Protein AF-A0A2V9C978-F1 (afdb_monomer_lite)

Radius of gyration: 11.57 Å; chains: 1; bounding box: 22×28×28 Å

Structure (mmCIF, N/CA/C/O backbone):
data_AF-A0A2V9C978-F1
#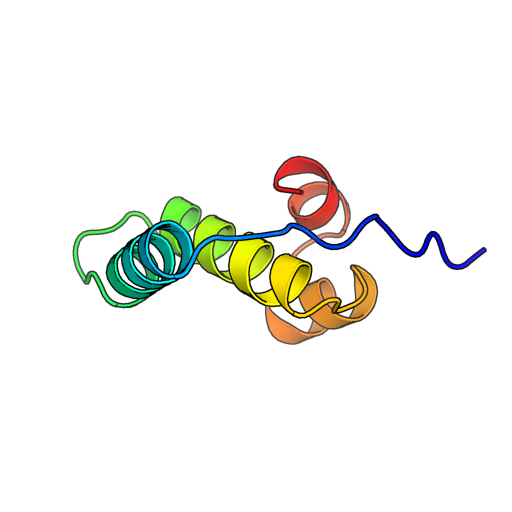
_entry.id   AF-A0A2V9C978-F1
#
loop_
_atom_site.group_PDB
_atom_site.id
_atom_site.type_symbol
_atom_site.label_atom_id
_atom_site.label_alt_id
_atom_site.label_comp_id
_atom_site.label_asym_id
_atom_site.label_entity_id
_atom_site.label_seq_id
_atom_site.pdbx_PDB_ins_code
_atom_site.Cartn_x
_atom_site.Cartn_y
_atom_site.Cartn_z
_atom_site.occupancy
_atom_site.B_iso_or_equiv
_atom_site.auth_seq_id
_atom_site.auth_comp_id
_atom_site.auth_asym_id
_atom_site.auth_atom_id
_atom_site.pdbx_PDB_model_num
ATOM 1 N N . MET A 1 1 ? -0.558 -15.092 -19.996 1.00 41.38 1 MET A N 1
ATOM 2 C CA . MET A 1 1 ? -1.545 -15.570 -19.000 1.00 41.38 1 MET A CA 1
ATOM 3 C C . MET A 1 1 ? -1.734 -14.513 -17.913 1.00 41.38 1 MET A C 1
ATOM 5 O O . MET A 1 1 ? -0.873 -14.368 -17.050 1.00 41.38 1 MET A O 1
ATOM 9 N N . SER A 1 2 ? -2.806 -13.715 -17.975 1.00 48.16 2 SER A N 1
ATOM 10 C CA . SER A 1 2 ? -3.103 -12.689 -16.963 1.00 48.16 2 SER A CA 1
ATOM 11 C C . SER A 1 2 ? -3.558 -13.347 -15.663 1.00 48.16 2 SER A C 1
ATOM 13 O O . SER A 1 2 ? -4.734 -13.655 -15.487 1.00 48.16 2 SER A O 1
ATOM 15 N N . ARG A 1 3 ? -2.624 -13.553 -14.729 1.00 56.03 3 ARG A N 1
ATOM 16 C CA . ARG A 1 3 ? -2.944 -13.933 -13.351 1.00 56.03 3 ARG A CA 1
ATOM 17 C C . ARG A 1 3 ? -3.644 -12.740 -12.694 1.00 56.03 3 ARG A C 1
ATOM 19 O O . ARG A 1 3 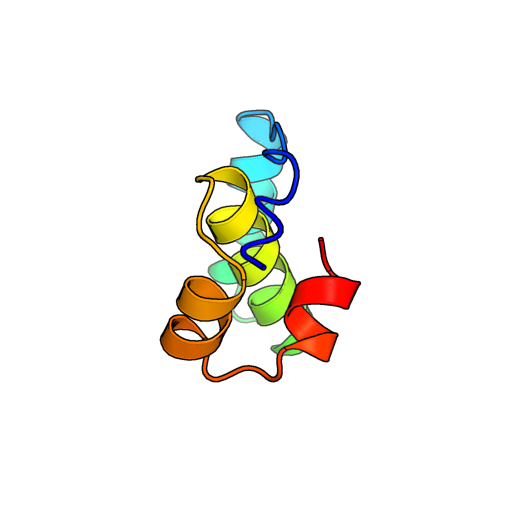? -2.989 -11.848 -12.160 1.00 56.03 3 ARG A O 1
ATOM 26 N N . ARG A 1 4 ? -4.977 -12.688 -12.800 1.00 55.31 4 ARG A N 1
ATOM 27 C CA . ARG A 1 4 ? -5.816 -11.796 -11.990 1.00 55.31 4 ARG A CA 1
ATOM 28 C C . ARG A 1 4 ? -5.640 -12.240 -10.556 1.00 55.31 4 ARG A C 1
ATOM 30 O O . ARG A 1 4 ? -6.158 -13.267 -10.135 1.00 55.31 4 ARG A O 1
ATOM 37 N N . ALA A 1 5 ? -4.798 -11.519 -9.852 1.00 59.53 5 ALA A N 1
ATOM 38 C CA . ALA A 1 5 ? -4.478 -11.880 -8.503 1.00 59.53 5 ALA A CA 1
ATOM 39 C C . ALA A 1 5 ? -5.659 -11.436 -7.591 1.00 59.53 5 ALA A C 1
ATOM 41 O O . ALA A 1 5 ? -6.354 -10.465 -7.913 1.00 59.53 5 ALA A O 1
ATOM 42 N N . PRO A 1 6 ? -5.960 -12.170 -6.506 1.00 63.31 6 PRO A N 1
ATOM 43 C CA . PRO A 1 6 ? -7.171 -11.976 -5.699 1.00 63.31 6 PRO A CA 1
ATOM 44 C C . PRO A 1 6 ? -7.227 -10.573 -5.091 1.00 63.31 6 PRO A C 1
ATOM 46 O O . PRO A 1 6 ? -6.211 -10.098 -4.587 1.00 63.31 6 PRO A O 1
ATOM 49 N N . ARG A 1 7 ? -8.376 -9.888 -5.172 1.00 65.94 7 ARG A N 1
ATOM 50 C CA . ARG A 1 7 ? -8.549 -8.540 -4.601 1.00 65.94 7 ARG A CA 1
ATOM 51 C C . ARG A 1 7 ? -8.211 -8.571 -3.110 1.00 65.94 7 ARG A C 1
ATOM 53 O O . ARG A 1 7 ? -8.832 -9.330 -2.370 1.00 65.94 7 ARG A O 1
ATOM 60 N N . ILE A 1 8 ? -7.250 -7.749 -2.692 1.00 75.38 8 ILE A N 1
ATOM 61 C CA . ILE A 1 8 ? -6.976 -7.535 -1.270 1.00 75.38 8 ILE A CA 1
ATOM 62 C C . ILE A 1 8 ? -8.175 -6.761 -0.722 1.00 75.38 8 ILE A C 1
ATOM 64 O O . ILE A 1 8 ? -8.445 -5.644 -1.161 1.00 75.38 8 ILE A O 1
ATOM 68 N N . LYS A 1 9 ? -8.943 -7.378 0.176 1.00 77.75 9 LYS A N 1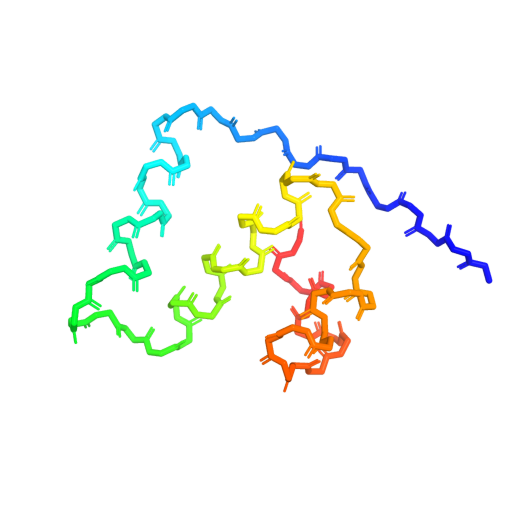
ATOM 69 C CA . LYS A 1 9 ? -10.007 -6.682 0.898 1.00 77.75 9 LYS A CA 1
ATOM 70 C C . LYS A 1 9 ? -9.354 -5.963 2.069 1.00 77.75 9 LYS A C 1
ATOM 72 O O . LYS A 1 9 ? -9.088 -6.592 3.080 1.00 77.75 9 LYS A O 1
ATOM 77 N N . LEU A 1 10 ? -9.063 -4.681 1.887 1.00 79.75 10 LEU A N 1
ATOM 78 C CA . LEU A 1 10 ? -8.702 -3.806 2.995 1.00 79.75 10 LEU A CA 1
ATOM 79 C C . LEU A 1 10 ? -9.984 -3.256 3.610 1.00 79.75 10 LEU A C 1
ATOM 81 O O . LEU A 1 10 ? -10.883 -2.814 2.887 1.00 79.75 10 LEU A O 1
ATOM 85 N N . THR A 1 11 ? -10.047 -3.265 4.930 1.00 85.38 11 THR A N 1
ATOM 86 C CA . THR A 1 11 ? -11.002 -2.460 5.687 1.00 85.38 11 THR A CA 1
ATOM 87 C C . THR A 1 11 ? -10.665 -0.974 5.550 1.00 85.38 11 THR A C 1
ATOM 89 O O . THR A 1 11 ? -9.558 -0.592 5.153 1.00 85.38 11 THR A O 1
ATOM 92 N N . SER A 1 12 ? -11.630 -0.109 5.863 1.00 84.25 12 SER A N 1
ATOM 93 C CA . SER A 1 12 ? -11.434 1.344 5.835 1.00 84.25 12 SER A CA 1
ATOM 94 C C . SER A 1 12 ? -10.278 1.780 6.744 1.00 84.25 12 SER A C 1
ATOM 96 O O . SER A 1 12 ? -9.482 2.622 6.346 1.00 84.25 12 SER A O 1
ATOM 98 N N . GLU A 1 13 ? -10.134 1.155 7.915 1.00 86.56 13 GLU A N 1
ATOM 99 C CA . GLU A 1 13 ? -9.080 1.451 8.896 1.00 86.56 13 GLU A CA 1
ATOM 100 C C . GLU A 1 13 ? -7.684 1.045 8.403 1.00 86.56 13 GLU A C 1
ATOM 102 O O . GLU A 1 13 ? -6.728 1.821 8.501 1.00 86.56 13 GLU A O 1
ATOM 107 N N . GLU A 1 14 ? -7.556 -0.145 7.805 1.00 87.25 14 GLU A N 1
ATOM 108 C CA . GLU A 1 14 ? -6.299 -0.594 7.193 1.00 87.25 14 GLU A CA 1
ATOM 109 C C . GLU A 1 14 ? -5.902 0.313 6.028 1.00 87.25 14 GLU A C 1
ATOM 111 O O . GLU A 1 14 ? -4.735 0.683 5.886 1.00 87.25 14 GLU A O 1
ATOM 116 N N . ARG A 1 15 ? -6.880 0.716 5.208 1.00 87.69 15 ARG A N 1
ATOM 117 C CA . ARG A 1 15 ? -6.654 1.654 4.110 1.00 87.69 15 ARG A CA 1
ATOM 118 C C . ARG A 1 15 ? -6.141 2.995 4.633 1.00 87.69 15 ARG A C 1
ATOM 120 O O . ARG A 1 15 ? -5.114 3.460 4.144 1.00 87.69 15 ARG A O 1
ATOM 127 N N . THR A 1 16 ? -6.804 3.575 5.633 1.00 89.12 16 THR A N 1
ATOM 128 C CA . THR A 1 16 ? -6.390 4.847 6.236 1.00 89.12 16 THR A CA 1
ATOM 129 C C . THR A 1 16 ? -4.988 4.749 6.823 1.00 89.12 16 THR A C 1
ATOM 131 O O . THR A 1 16 ? -4.175 5.634 6.587 1.00 89.12 16 THR A O 1
ATOM 134 N N . THR A 1 17 ? -4.657 3.646 7.496 1.00 89.69 17 THR A N 1
ATOM 135 C CA . THR A 1 17 ? -3.314 3.425 8.049 1.00 89.69 17 THR A CA 1
ATOM 136 C C . THR A 1 17 ? -2.250 3.398 6.950 1.00 89.69 17 THR A C 1
ATOM 138 O O . THR A 1 17 ? -1.221 4.063 7.059 1.00 89.69 17 THR A O 1
ATOM 141 N N . LEU A 1 18 ? -2.500 2.677 5.852 1.00 89.38 18 LEU A N 1
ATOM 142 C CA . LEU A 1 18 ? -1.589 2.644 4.705 1.00 89.38 18 LEU A CA 1
ATOM 143 C C . LEU A 1 18 ? -1.469 4.019 4.034 1.00 89.38 18 LEU A C 1
ATOM 145 O O . LEU A 1 18 ? -0.371 4.413 3.647 1.00 89.38 18 LEU A O 1
ATOM 149 N N . GLU A 1 19 ? -2.563 4.771 3.919 1.00 89.50 19 GLU A N 1
ATOM 150 C CA . GLU A 1 19 ? -2.548 6.143 3.400 1.00 89.50 19 GLU A CA 1
ATOM 151 C C . GLU A 1 19 ? -1.744 7.084 4.311 1.00 89.50 19 GLU A C 1
ATOM 153 O O . GLU A 1 19 ? -0.948 7.877 3.803 1.00 89.50 19 GLU A O 1
ATOM 158 N N . SER A 1 20 ? -1.850 6.935 5.636 1.00 90.88 20 SER A N 1
ATOM 159 C CA . SER A 1 20 ? -1.021 7.655 6.608 1.00 90.88 20 SER A CA 1
ATOM 160 C C . SER A 1 20 ? 0.459 7.310 6.468 1.00 90.88 20 SER A C 1
ATOM 162 O O . SER A 1 20 ? 1.291 8.213 6.499 1.00 90.88 20 SER A O 1
ATOM 164 N N . VAL A 1 21 ? 0.809 6.038 6.242 1.00 90.00 21 VAL A N 1
ATOM 165 C CA . VAL A 1 21 ? 2.201 5.638 5.966 1.00 90.00 21 VAL A CA 1
ATOM 166 C C . VAL A 1 21 ? 2.709 6.304 4.688 1.00 90.00 21 VAL A C 1
ATOM 168 O O . VAL A 1 21 ? 3.832 6.797 4.671 1.00 90.00 21 VAL A O 1
ATOM 171 N N . VAL A 1 22 ? 1.888 6.375 3.635 1.00 89.00 22 VAL A N 1
ATOM 172 C CA . VAL A 1 22 ? 2.268 7.029 2.371 1.00 89.00 22 VAL A CA 1
ATOM 173 C C . VAL A 1 22 ? 2.453 8.541 2.519 1.00 89.00 22 VAL A C 1
ATOM 175 O O . VAL A 1 22 ? 3.293 9.107 1.821 1.00 89.00 22 VAL A O 1
ATOM 178 N N . HIS A 1 23 ? 1.681 9.187 3.394 1.00 87.88 23 HIS A N 1
ATOM 179 C CA . HIS A 1 23 ? 1.790 10.621 3.683 1.00 87.88 23 HIS A CA 1
ATOM 180 C C . HIS A 1 23 ? 2.835 10.966 4.748 1.00 87.88 23 HIS A C 1
ATOM 182 O O . HIS A 1 23 ? 3.162 12.140 4.913 1.00 87.88 23 HIS A O 1
ATOM 188 N N . SER A 1 24 ? 3.348 9.978 5.481 1.00 89.12 24 SER A N 1
ATOM 189 C CA . SER A 1 24 ? 4.277 10.230 6.573 1.00 89.12 24 SER A CA 1
ATOM 190 C C . SER A 1 24 ? 5.660 10.625 6.036 1.00 89.12 24 SER A C 1
ATOM 192 O O . SER A 1 24 ? 6.292 9.832 5.334 1.00 89.12 24 SER A O 1
ATOM 194 N N . PRO A 1 25 ? 6.181 11.814 6.392 1.00 78.81 25 PRO A N 1
ATOM 195 C CA . PRO A 1 25 ? 7.498 12.269 5.949 1.00 78.81 25 PRO A CA 1
ATOM 196 C C . PRO A 1 25 ? 8.654 11.529 6.640 1.00 78.81 25 PRO A C 1
ATOM 198 O O . PRO A 1 25 ? 9.783 11.584 6.163 1.00 78.81 25 PRO A O 1
ATOM 201 N N . SER A 1 26 ? 8.388 10.838 7.754 1.00 88.62 26 SER A N 1
ATOM 202 C CA . SER A 1 26 ? 9.375 10.037 8.490 1.00 88.62 26 SER A CA 1
ATOM 203 C C . SER A 1 26 ? 9.357 8.554 8.113 1.00 88.62 26 SER A C 1
ATOM 205 O O . SER A 1 26 ? 10.218 7.796 8.562 1.00 88.62 26 SER A O 1
ATOM 207 N N . ALA A 1 27 ? 8.388 8.116 7.302 1.00 86.25 27 ALA A N 1
ATOM 208 C CA . ALA A 1 27 ? 8.312 6.728 6.878 1.00 86.25 27 ALA A CA 1
ATOM 209 C C . ALA A 1 27 ? 9.457 6.393 5.918 1.00 86.25 27 ALA A C 1
ATOM 211 O O . ALA A 1 27 ? 9.788 7.151 5.003 1.00 86.25 27 ALA A O 1
ATOM 212 N N . ALA A 1 28 ? 10.046 5.210 6.093 1.00 89.06 28 ALA A N 1
ATOM 213 C CA . ALA A 1 28 ? 11.047 4.728 5.161 1.00 89.06 28 ALA A CA 1
ATOM 214 C C . ALA A 1 28 ? 10.432 4.628 3.759 1.00 89.06 28 ALA A C 1
ATOM 216 O O . ALA A 1 28 ? 9.333 4.100 3.578 1.00 89.06 28 ALA A O 1
ATOM 217 N N . GLN A 1 29 ? 11.178 5.051 2.737 1.00 86.12 29 GLN A N 1
ATOM 218 C CA . GLN A 1 29 ? 10.723 5.006 1.343 1.00 86.12 29 GLN A CA 1
ATOM 219 C C . GLN A 1 29 ? 10.255 3.599 0.925 1.00 86.12 29 GLN A C 1
ATOM 221 O O . GLN A 1 29 ? 9.339 3.453 0.119 1.00 86.12 29 GLN A O 1
ATOM 226 N N . ARG A 1 30 ? 10.842 2.550 1.519 1.00 86.56 30 ARG A N 1
ATOM 227 C CA . ARG A 1 30 ? 10.418 1.154 1.340 1.00 86.56 30 ARG A CA 1
ATOM 228 C C . ARG A 1 30 ? 9.006 0.895 1.866 1.00 86.56 30 ARG A C 1
ATOM 230 O O . ARG A 1 30 ? 8.252 0.206 1.189 1.00 86.56 30 ARG A O 1
ATOM 237 N N . ASP A 1 31 ? 8.638 1.438 3.019 1.00 88.50 31 ASP A N 1
ATOM 238 C CA . ASP A 1 31 ? 7.308 1.248 3.606 1.00 88.50 31 ASP A CA 1
ATOM 239 C C . ASP A 1 31 ? 6.246 2.065 2.872 1.00 88.50 31 ASP A C 1
ATOM 241 O O . ASP A 1 31 ? 5.172 1.543 2.578 1.00 88.50 31 ASP A O 1
ATOM 245 N N . VAL A 1 32 ? 6.589 3.277 2.429 1.00 90.06 32 VAL A N 1
ATOM 246 C CA . VAL A 1 32 ? 5.749 4.072 1.516 1.00 90.06 32 VAL A CA 1
ATOM 247 C C . VAL A 1 32 ? 5.477 3.307 0.215 1.00 90.06 32 VAL A C 1
ATOM 249 O O . VAL A 1 32 ? 4.335 3.217 -0.240 1.00 90.06 32 VAL A O 1
ATOM 252 N N . LEU A 1 33 ? 6.516 2.715 -0.384 1.00 88.75 33 LEU A N 1
ATOM 253 C CA . LEU A 1 33 ? 6.398 1.926 -1.610 1.00 88.75 33 LEU A CA 1
ATOM 254 C C . LEU A 1 33 ? 5.488 0.706 -1.406 1.00 88.75 33 LEU A C 1
ATOM 256 O O . LEU A 1 33 ? 4.606 0.448 -2.225 1.00 88.75 33 LEU A O 1
ATOM 260 N N . ARG A 1 34 ? 5.674 -0.024 -0.299 1.00 89.06 34 ARG A N 1
ATOM 261 C CA . ARG A 1 34 ? 4.842 -1.178 0.079 1.00 89.06 34 ARG A CA 1
ATOM 262 C C . ARG A 1 34 ? 3.385 -0.780 0.250 1.00 89.06 34 ARG A C 1
ATOM 264 O O . ARG A 1 34 ? 2.516 -1.401 -0.356 1.00 89.06 34 ARG A O 1
ATOM 271 N N . ALA A 1 35 ? 3.126 0.280 1.009 1.00 90.75 35 ALA A N 1
ATOM 272 C CA . ALA A 1 35 ? 1.778 0.766 1.248 1.00 90.75 35 ALA A CA 1
ATOM 273 C C . ALA A 1 35 ? 1.083 1.170 -0.059 1.00 90.75 35 ALA A C 1
ATOM 275 O O . ALA A 1 35 ? -0.059 0.777 -0.298 1.00 90.75 35 ALA A O 1
ATOM 276 N N . ARG A 1 36 ? 1.795 1.839 -0.978 1.00 89.25 36 ARG A N 1
ATOM 277 C CA . ARG A 1 36 ? 1.276 2.138 -2.323 1.00 89.25 36 ARG A CA 1
ATOM 278 C C . ARG A 1 36 ? 0.952 0.879 -3.133 1.00 89.25 36 ARG A C 1
ATOM 280 O O . ARG A 1 36 ? -0.085 0.849 -3.794 1.00 89.25 36 ARG A O 1
ATOM 287 N N . ILE A 1 37 ? 1.804 -0.151 -3.094 1.00 89.38 37 ILE A N 1
ATOM 288 C CA . ILE A 1 37 ? 1.553 -1.427 -3.789 1.00 89.38 37 ILE A CA 1
ATOM 289 C C . ILE A 1 37 ? 0.267 -2.072 -3.263 1.00 89.38 37 ILE A C 1
ATOM 291 O O . ILE A 1 37 ? -0.597 -2.434 -4.062 1.00 89.38 37 ILE A O 1
ATOM 295 N N . VAL A 1 38 ? 0.121 -2.172 -1.940 1.00 87.38 38 VAL A N 1
ATOM 296 C CA . VAL A 1 38 ? -1.040 -2.796 -1.287 1.00 87.38 38 VAL A CA 1
ATOM 297 C C . VAL A 1 38 ? -2.323 -2.012 -1.579 1.00 87.38 38 VAL A C 1
ATOM 299 O O . VAL A 1 38 ? -3.325 -2.612 -1.967 1.00 87.38 38 VAL A O 1
ATOM 302 N N . LEU A 1 39 ? -2.288 -0.676 -1.508 1.00 87.69 39 LEU A N 1
ATOM 303 C CA . LEU A 1 39 ? -3.429 0.185 -1.841 1.00 87.69 39 LEU A CA 1
ATOM 304 C C . LEU A 1 39 ? -3.890 0.008 -3.295 1.00 87.69 39 LEU A C 1
ATOM 306 O O . LEU A 1 39 ? -5.088 -0.111 -3.559 1.00 87.69 39 LEU A O 1
ATOM 310 N N . LEU A 1 40 ? -2.959 -0.046 -4.253 1.00 86.31 40 LEU A N 1
ATOM 311 C CA . LEU A 1 40 ? -3.300 -0.271 -5.661 1.00 86.31 40 LEU A CA 1
ATOM 312 C C . LEU A 1 40 ? -3.803 -1.703 -5.903 1.00 86.31 40 LEU A C 1
ATOM 314 O O . LEU A 1 40 ? -4.754 -1.909 -6.661 1.00 86.31 40 LEU A O 1
ATOM 318 N N . ALA A 1 41 ? -3.208 -2.696 -5.240 1.00 85.06 41 ALA A N 1
ATOM 319 C CA . ALA A 1 41 ? -3.640 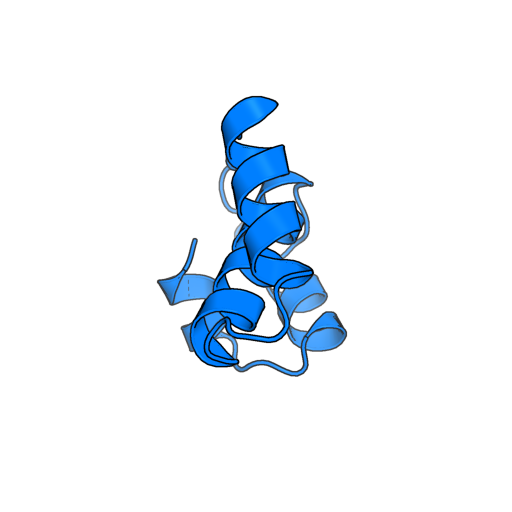-4.088 -5.324 1.00 85.06 41 ALA A CA 1
ATOM 320 C C . ALA A 1 41 ? -5.046 -4.298 -4.731 1.00 85.06 41 ALA A C 1
ATOM 322 O O . ALA A 1 41 ? -5.831 -5.075 -5.283 1.00 85.06 41 ALA A O 1
ATOM 323 N N . ALA A 1 42 ? -5.400 -3.568 -3.670 1.00 85.19 42 ALA A N 1
ATOM 324 C CA . ALA A 1 42 ? -6.739 -3.565 -3.083 1.00 85.19 42 ALA A CA 1
ATOM 325 C C . ALA A 1 42 ? -7.794 -2.934 -4.003 1.00 85.19 42 ALA A C 1
ATOM 327 O O . ALA A 1 42 ? -8.919 -3.423 -4.089 1.00 85.19 42 ALA A O 1
ATOM 328 N N . GLN A 1 43 ? -7.413 -1.926 -4.795 1.00 82.38 43 GLN A N 1
ATOM 329 C CA . GLN A 1 43 ? -8.266 -1.374 -5.859 1.00 82.38 43 GLN A CA 1
ATOM 330 C C . GLN A 1 43 ? -8.494 -2.359 -7.025 1.00 82.38 43 GLN A C 1
ATOM 332 O O . GLN A 1 43 ? -9.290 -2.092 -7.924 1.00 82.38 43 GLN A O 1
ATOM 337 N N . GLY A 1 44 ? -7.822 -3.516 -7.026 1.00 81.31 44 GLY A N 1
ATOM 338 C CA . GLY A 1 44 ? -7.926 -4.517 -8.085 1.00 81.31 44 GLY A CA 1
ATOM 339 C C . GLY A 1 44 ? -7.065 -4.210 -9.311 1.00 81.31 44 GLY A C 1
ATOM 340 O O . GLY A 1 44 ? -7.314 -4.780 -10.375 1.00 81.31 44 GLY A O 1
ATOM 341 N N . GLN A 1 45 ? -6.060 -3.337 -9.178 1.00 83.44 45 GLN A N 1
ATOM 342 C CA . GLN A 1 45 ? -5.083 -3.090 -10.239 1.00 83.44 45 GLN A CA 1
ATOM 343 C C . GLN A 1 45 ? -4.277 -4.357 -10.539 1.00 83.44 45 GLN A C 1
ATOM 345 O O . GLN A 1 45 ? -3.950 -5.151 -9.651 1.00 83.44 45 GLN A O 1
ATOM 350 N N . ARG A 1 46 ? -3.919 -4.542 -11.813 1.00 82.50 46 ARG A N 1
ATOM 351 C CA . ARG A 1 46 ? -3.018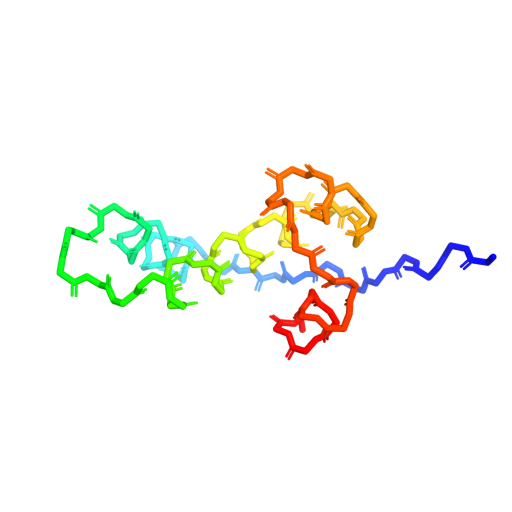 -5.627 -12.222 1.00 82.50 46 ARG A CA 1
ATOM 352 C C . ARG A 1 46 ? -1.593 -5.307 -11.798 1.00 82.50 46 ARG A C 1
ATOM 354 O O . ARG A 1 46 ? -1.187 -4.150 -11.832 1.00 82.50 46 ARG A O 1
ATOM 361 N N . ASN A 1 47 ? -0.804 -6.344 -11.519 1.00 83.31 47 ASN A N 1
ATOM 362 C CA . ASN A 1 47 ? 0.606 -6.182 -11.164 1.00 83.31 47 ASN A CA 1
ATOM 363 C C . ASN A 1 47 ? 1.345 -5.317 -12.197 1.00 83.31 47 ASN A C 1
ATOM 365 O O . ASN A 1 47 ? 2.062 -4.412 -11.810 1.00 83.31 47 ASN A O 1
ATOM 369 N N . GLU A 1 48 ? 1.082 -5.509 -13.491 1.00 84.25 48 GLU A N 1
ATOM 370 C CA . GLU A 1 48 ? 1.685 -4.725 -14.582 1.00 84.25 48 GLU A CA 1
ATOM 371 C C . GLU A 1 48 ? 1.354 -3.228 -14.505 1.00 84.25 48 GLU A C 1
ATOM 373 O O . GLU A 1 48 ? 2.225 -2.391 -14.724 1.00 84.25 48 GLU A O 1
ATOM 378 N N . GLN A 1 49 ? 0.124 -2.880 -14.118 1.00 86.56 49 GLN A N 1
ATOM 379 C CA . GLN A 1 49 ? -0.282 -1.484 -13.927 1.00 86.56 49 GLN A CA 1
ATOM 380 C C . GLN A 1 49 ? 0.390 -0.880 -12.691 1.00 86.56 49 GLN A C 1
ATOM 382 O O . GLN A 1 49 ? 0.817 0.269 -12.723 1.00 86.56 49 GLN A O 1
ATOM 387 N N . ILE A 1 50 ? 0.525 -1.661 -11.615 1.00 87.25 50 ILE A N 1
ATOM 388 C CA . ILE A 1 50 ? 1.234 -1.244 -10.396 1.00 87.25 50 ILE A CA 1
ATOM 389 C C . ILE A 1 50 ?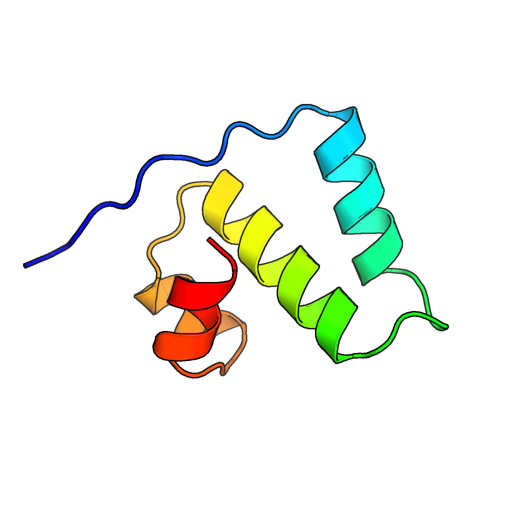 2.720 -1.023 -10.695 1.00 87.25 50 ILE A C 1
ATOM 391 O O . ILE A 1 50 ? 3.285 -0.021 -10.269 1.00 87.25 50 ILE A O 1
ATOM 395 N N . GLN A 1 51 ? 3.334 -1.925 -11.462 1.00 87.31 51 GLN A N 1
ATOM 396 C CA . GLN A 1 51 ? 4.726 -1.821 -11.893 1.00 87.31 51 GLN A CA 1
ATOM 397 C C . GLN A 1 51 ? 4.977 -0.544 -12.690 1.00 87.31 51 GLN A C 1
ATOM 399 O O . GLN A 1 51 ? 5.914 0.174 -12.375 1.00 87.31 51 GLN A O 1
ATOM 404 N N . GLN A 1 52 ? 4.138 -0.248 -13.688 1.00 87.75 52 GLN A N 1
ATOM 405 C CA . GLN A 1 52 ? 4.293 0.968 -14.489 1.00 87.75 52 GLN A CA 1
ATOM 406 C C . GLN A 1 52 ? 4.032 2.237 -13.678 1.00 87.75 52 GLN A C 1
ATOM 408 O O . GLN A 1 52 ? 4.704 3.237 -13.878 1.00 87.75 52 GLN A O 1
ATOM 413 N N . ARG A 1 53 ? 3.078 2.204 -12.742 1.00 88.06 53 ARG A N 1
ATOM 414 C CA . ARG A 1 53 ? 2.709 3.382 -11.947 1.00 88.06 53 ARG A CA 1
ATOM 415 C C . ARG A 1 53 ? 3.713 3.716 -10.845 1.00 88.06 53 ARG A C 1
ATOM 417 O O . ARG A 1 53 ? 3.833 4.878 -10.477 1.00 88.06 53 ARG A O 1
ATOM 424 N N . LEU A 1 54 ? 4.354 2.704 -10.267 1.00 86.38 54 LEU A N 1
ATOM 425 C CA . LEU A 1 54 ? 5.334 2.871 -9.190 1.00 86.38 54 LEU A CA 1
ATOM 426 C C . LEU A 1 54 ? 6.780 2.709 -9.669 1.00 86.38 54 LEU A C 1
ATOM 428 O O . LEU A 1 54 ? 7.685 2.827 -8.853 1.00 86.38 54 LEU A O 1
ATOM 432 N N . GLU A 1 55 ? 6.986 2.407 -10.952 1.00 87.81 55 GLU A N 1
ATOM 433 C CA . GLU A 1 55 ? 8.298 2.145 -11.560 1.00 87.81 55 GLU A CA 1
ATOM 434 C C . GLU A 1 55 ? 9.091 1.062 -10.806 1.00 87.81 55 GLU A C 1
ATOM 436 O O . GLU A 1 55 ? 10.310 1.103 -10.656 1.00 87.81 55 GLU A O 1
ATOM 441 N N . VAL A 1 56 ? 8.368 0.052 -10.309 1.00 86.00 56 VAL A N 1
ATOM 442 C CA . VAL A 1 56 ? 8.926 -1.050 -9.518 1.00 86.00 56 VAL A CA 1
ATOM 443 C C . VAL A 1 56 ? 9.009 -2.340 -10.317 1.00 86.00 56 VAL A C 1
ATOM 445 O O . VAL A 1 56 ? 8.175 -2.661 -11.167 1.00 86.00 56 VAL A O 1
ATOM 448 N N . SER A 1 57 ? 9.992 -3.159 -9.959 1.00 85.94 57 SER A N 1
ATOM 449 C CA . SER A 1 57 ? 10.149 -4.496 -10.523 1.00 85.94 57 SER A CA 1
ATOM 450 C C . SER A 1 57 ? 8.974 -5.417 -10.162 1.00 85.94 57 SER A C 1
ATOM 452 O O . SER A 1 57 ? 8.495 -5.435 -9.027 1.00 85.94 57 SER A O 1
ATOM 454 N N . LYS A 1 58 ? 8.552 -6.262 -11.112 1.00 80.94 58 LYS A N 1
ATOM 455 C CA . LYS A 1 58 ? 7.519 -7.304 -10.925 1.00 80.94 58 LYS A CA 1
ATOM 456 C C . LYS A 1 58 ? 7.678 -8.140 -9.645 1.00 80.94 58 LYS A C 1
ATOM 458 O O . LYS A 1 58 ? 6.679 -8.304 -8.945 1.00 80.94 58 LYS A O 1
ATOM 463 N N . PRO A 1 59 ? 8.882 -8.645 -9.296 1.00 84.62 59 PRO A N 1
ATOM 464 C CA . PRO A 1 59 ? 9.083 -9.394 -8.054 1.00 84.62 59 PRO A CA 1
ATOM 465 C C . PRO A 1 59 ? 8.772 -8.583 -6.792 1.00 84.62 59 PRO A C 1
ATOM 467 O O . PRO A 1 59 ? 8.289 -9.153 -5.821 1.00 84.62 59 PRO A O 1
ATOM 470 N N . VAL A 1 60 ? 8.979 -7.262 -6.803 1.00 85.00 60 VAL A N 1
ATOM 471 C CA . VAL A 1 60 ? 8.624 -6.392 -5.671 1.00 85.00 60 VAL A CA 1
ATOM 472 C C . VAL A 1 60 ? 7.109 -6.376 -5.492 1.00 85.00 60 VAL A C 1
ATOM 474 O O . VAL A 1 60 ? 6.625 -6.615 -4.394 1.00 85.00 60 VAL A O 1
ATOM 477 N N . VAL A 1 61 ? 6.350 -6.190 -6.575 1.00 84.06 61 VAL A N 1
ATOM 478 C CA . VAL A 1 61 ? 4.878 -6.199 -6.523 1.00 84.06 61 VAL A CA 1
ATOM 479 C C . VAL A 1 61 ? 4.335 -7.554 -6.081 1.00 84.06 61 VAL A C 1
ATOM 481 O O . VAL A 1 61 ? 3.412 -7.600 -5.282 1.00 84.06 61 VAL A O 1
ATOM 484 N N . ILE A 1 62 ? 4.910 -8.656 -6.572 1.00 82.62 62 ILE A N 1
ATOM 485 C CA . ILE A 1 62 ? 4.495 -10.012 -6.184 1.00 82.62 62 ILE A CA 1
ATOM 486 C C . ILE A 1 62 ? 4.782 -10.282 -4.701 1.00 82.62 62 ILE A C 1
ATOM 488 O O . ILE A 1 62 ? 3.992 -10.961 -4.059 1.00 82.62 62 ILE A O 1
ATOM 492 N N . LYS A 1 63 ? 5.882 -9.749 -4.158 1.00 83.31 63 LYS A N 1
ATOM 493 C CA . LYS A 1 63 ? 6.299 -9.967 -2.766 1.00 83.31 63 LYS A CA 1
ATOM 494 C C . LYS A 1 63 ? 5.392 -9.290 -1.731 1.00 83.31 63 LYS A C 1
ATOM 496 O O . LYS A 1 63 ? 5.280 -9.798 -0.624 1.00 83.31 63 LYS A O 1
ATOM 501 N N . TRP A 1 64 ? 4.810 -8.139 -2.061 1.00 80.56 64 TRP A N 1
ATOM 502 C CA . TRP A 1 64 ? 4.015 -7.317 -1.128 1.00 80.56 64 TRP A CA 1
ATOM 503 C C . TRP A 1 64 ? 2.510 -7.492 -1.276 1.00 80.56 64 TRP A C 1
ATOM 505 O O . TRP A 1 64 ? 1.734 -6.717 -0.725 1.00 80.56 64 TRP A O 1
ATOM 515 N N . ARG A 1 65 ? 2.113 -8.468 -2.077 1.00 65.19 65 ARG A N 1
ATOM 516 C CA . ARG A 1 65 ? 0.731 -8.785 -2.362 1.00 65.19 65 ARG A CA 1
ATOM 517 C C . ARG A 1 65 ? 0.272 -9.960 -1.520 1.00 65.19 65 ARG A C 1
ATOM 519 O O . ARG A 1 65 ? -0.943 -9.989 -1.236 1.00 65.19 65 ARG A O 1
#

Sequence (65 aa):
MSRRAPRIKLTSEERTTLESVVHSPSAAQRDVLRARIVLLAAQGQRNEQIQQRLEVSKPVVIKWR

Secondary structure (DSSP, 8-state):
----PPP----HHHHHHHHHHHH-TTS-HHHHHHHHHHHHHHTT--HHHHHHHHT--HHHHHHT-

Foldseek 3Di:
DQPQDDADDDDPVNLVVLVCLLVDPPHDPLSNLLSQLNNCSNVSDGLVVSCVVSVDDSVSSVVSD

pLDDT: mean 82.42, std 10.48, range [41.38, 90.88]